Protein AF-A0A537IFJ7-F1 (afdb_monomer_lite)

Foldseek 3Di:
DVVVVLVVQLVVQLVVVQVVQVVVPPVSVVVLQVQCVVVVHHSSCCSVPVVVSVVSCVVPPD

Secondary structure (DSSP, 8-state):
-HHHHHHHHHHHHHHHHHHHHHHH-HHHHHHHHHHHHHTT--GGGTTTSHHHHHHHHHHHH-

pLDDT: mean 92.25, std 6.22, range [63.0, 96.88]

Radius of gyration: 12.13 Å; chains: 1; bounding box: 27×20×34 Å

Structure (mmCIF, N/CA/C/O backbone):
data_AF-A0A537IFJ7-F1
#
_entry.id   AF-A0A537IFJ7-F1
#
loop_
_atom_site.group_PDB
_atom_site.id
_atom_site.type_symbol
_atom_site.label_atom_id
_atom_site.label_alt_id
_atom_site.label_comp_id
_atom_site.label_asym_id
_atom_site.label_entity_id
_atom_site.label_seq_id
_atom_site.pdbx_PDB_ins_code
_atom_site.Cartn_x
_atom_site.Cartn_y
_atom_site.Cartn_z
_atom_site.occupancy
_atom_site.B_iso_or_equiv
_atom_site.auth_seq_id
_atom_site.auth_comp_id
_atom_site.auth_asym_id
_atom_site.auth_atom_id
_atom_site.pdbx_PDB_model_num
ATOM 1 N N . MET A 1 1 ? 13.549 -7.329 -20.705 1.00 63.00 1 MET A N 1
ATOM 2 C CA . MET A 1 1 ? 13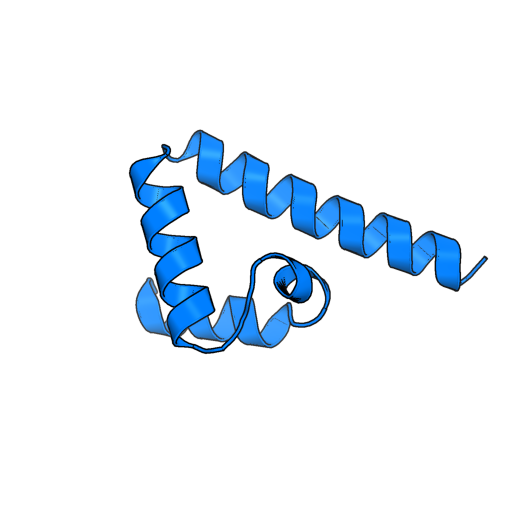.583 -5.893 -20.333 1.00 63.00 1 MET A CA 1
ATOM 3 C C . MET A 1 1 ? 12.240 -5.382 -19.823 1.00 63.00 1 MET A C 1
ATOM 5 O O . MET A 1 1 ? 12.209 -4.942 -18.686 1.00 63.00 1 MET A O 1
ATOM 9 N N . ARG A 1 2 ? 11.130 -5.498 -20.574 1.00 70.25 2 ARG A N 1
ATOM 10 C CA . ARG A 1 2 ? 9.793 -5.068 -20.099 1.00 70.25 2 ARG A CA 1
ATOM 11 C C . ARG A 1 2 ? 9.402 -5.674 -18.740 1.00 70.25 2 ARG A C 1
ATOM 13 O O . ARG A 1 2 ? 8.967 -4.942 -17.868 1.00 70.25 2 ARG A O 1
ATOM 20 N N . ALA A 1 3 ? 9.641 -6.970 -18.538 1.00 80.69 3 ALA A N 1
ATOM 21 C CA . ALA A 1 3 ? 9.371 -7.640 -17.260 1.00 80.69 3 ALA A CA 1
ATOM 22 C C . ALA A 1 3 ? 10.223 -7.110 -16.089 1.00 80.69 3 ALA A C 1
ATOM 24 O O . ALA A 1 3 ? 9.714 -6.967 -14.987 1.00 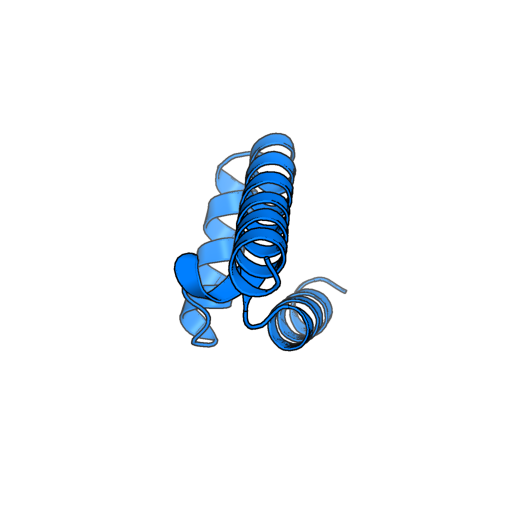80.69 3 ALA A O 1
ATOM 25 N N . ALA A 1 4 ? 11.493 -6.764 -16.336 1.00 87.88 4 ALA A N 1
ATOM 26 C CA . ALA A 1 4 ? 12.369 -6.209 -15.304 1.00 87.88 4 ALA A CA 1
ATOM 27 C C . ALA A 1 4 ? 11.897 -4.816 -14.867 1.00 87.88 4 ALA A C 1
ATOM 29 O O . ALA A 1 4 ? 11.816 -4.549 -13.679 1.00 87.88 4 ALA A O 1
ATOM 30 N N . LEU A 1 5 ? 11.503 -3.965 -15.822 1.00 89.81 5 LEU A N 1
ATOM 31 C CA . LEU A 1 5 ? 10.952 -2.640 -15.521 1.00 89.81 5 LEU A CA 1
ATOM 32 C C . LEU A 1 5 ? 9.633 -2.723 -14.744 1.00 89.81 5 LEU A C 1
ATOM 34 O O . LEU A 1 5 ? 9.443 -1.960 -13.804 1.00 89.81 5 LEU A O 1
ATOM 38 N N . VAL A 1 6 ? 8.744 -3.652 -15.115 1.00 89.56 6 VAL A N 1
ATOM 39 C CA . VAL A 1 6 ? 7.479 -3.873 -14.393 1.00 89.56 6 VAL A CA 1
ATOM 40 C C . VAL A 1 6 ? 7.745 -4.350 -12.965 1.00 89.56 6 VAL A C 1
ATOM 42 O O . VAL A 1 6 ? 7.173 -3.783 -12.044 1.00 89.56 6 VAL A O 1
ATOM 45 N N . SER A 1 7 ? 8.650 -5.315 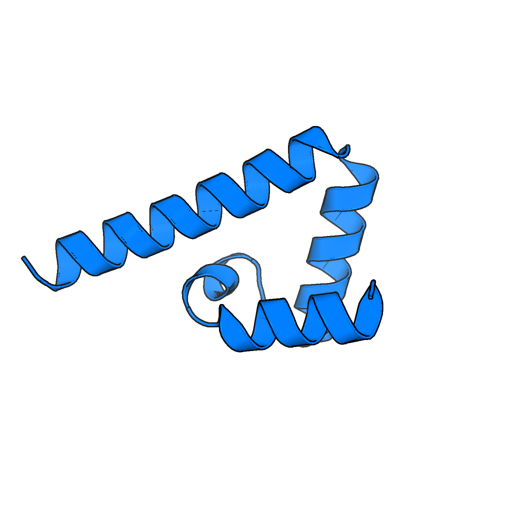-12.770 1.00 90.62 7 SER A N 1
ATOM 46 C CA . SER A 1 7 ? 9.047 -5.771 -11.429 1.00 90.62 7 SER A CA 1
ATOM 47 C C . SER A 1 7 ? 9.606 -4.619 -10.600 1.00 90.62 7 SER A C 1
ATOM 49 O O . SER A 1 7 ? 9.100 -4.350 -9.522 1.00 90.62 7 SER A O 1
ATOM 51 N N . THR A 1 8 ? 10.580 -3.870 -11.131 1.00 94.12 8 THR A N 1
ATOM 52 C CA . THR A 1 8 ? 11.174 -2.729 -10.420 1.00 94.12 8 THR A CA 1
ATOM 53 C C . THR A 1 8 ? 10.132 -1.676 -10.056 1.00 94.12 8 THR A C 1
ATOM 55 O O . THR A 1 8 ? 10.185 -1.117 -8.963 1.00 94.12 8 THR A O 1
ATOM 58 N N . PHE A 1 9 ? 9.173 -1.404 -10.943 1.00 91.94 9 PHE A N 1
ATOM 59 C CA . PHE A 1 9 ? 8.070 -0.496 -10.648 1.00 91.94 9 PHE A CA 1
ATOM 60 C C . PHE A 1 9 ? 7.198 -1.022 -9.502 1.00 91.94 9 PHE A C 1
ATOM 62 O O . PHE A 1 9 ? 6.961 -0.290 -8.544 1.00 91.94 9 PHE A O 1
ATOM 69 N N . GLN A 1 10 ? 6.773 -2.287 -9.562 1.00 92.94 10 GLN A N 1
ATOM 70 C CA . GLN A 1 10 ? 5.949 -2.895 -8.517 1.00 92.94 10 GLN A CA 1
ATOM 71 C C . GLN A 1 10 ? 6.672 -2.942 -7.165 1.00 92.94 10 GLN A C 1
ATOM 73 O O . GLN A 1 10 ? 6.087 -2.573 -6.149 1.00 92.94 10 GLN A O 1
ATOM 78 N N . ASP A 1 11 ? 7.956 -3.297 -7.154 1.00 93.69 11 ASP A N 1
ATOM 79 C CA . ASP A 1 11 ? 8.792 -3.302 -5.951 1.00 93.69 11 ASP A CA 1
ATOM 80 C C . ASP A 1 11 ? 8.918 -1.893 -5.352 1.00 93.69 11 ASP A C 1
ATOM 82 O O . ASP A 1 11 ? 8.814 -1.712 -4.138 1.00 93.69 11 ASP A O 1
ATOM 86 N N . THR A 1 12 ? 9.082 -0.877 -6.207 1.00 95.31 12 THR A N 1
ATOM 87 C CA . THR A 1 12 ? 9.163 0.529 -5.784 1.00 95.31 12 THR A CA 1
ATOM 88 C C . THR A 1 12 ? 7.850 0.995 -5.162 1.00 95.31 12 THR A C 1
ATOM 90 O O . THR A 1 12 ? 7.868 1.618 -4.102 1.00 95.31 12 THR A O 1
ATOM 93 N N . VAL A 1 13 ? 6.707 0.681 -5.782 1.00 94.38 13 VAL A N 1
ATOM 94 C CA . VAL A 1 13 ? 5.383 1.036 -5.246 1.00 94.38 13 VAL A CA 1
ATOM 95 C C . VAL A 1 13 ? 5.165 0.380 -3.886 1.00 94.38 13 VAL A C 1
ATOM 97 O O . VAL A 1 13 ? 4.823 1.078 -2.933 1.00 94.38 13 VAL A O 1
ATOM 100 N N . SER A 1 14 ? 5.433 -0.922 -3.769 1.00 93.94 14 SER A N 1
ATOM 101 C CA . SER A 1 14 ? 5.316 -1.660 -2.506 1.00 93.94 14 SER A CA 1
ATOM 102 C C . SER A 1 14 ? 6.191 -1.056 -1.410 1.00 93.94 14 SER A C 1
ATOM 104 O O . SER A 1 14 ? 5.722 -0.816 -0.296 1.00 93.94 14 SER A O 1
ATOM 106 N N . TYR A 1 15 ? 7.453 -0.756 -1.729 1.00 95.06 15 TYR A N 1
ATOM 107 C CA . TYR A 1 15 ? 8.385 -0.149 -0.784 1.00 95.06 15 TYR A CA 1
ATOM 108 C C . TYR A 1 15 ? 7.910 1.230 -0.317 1.00 95.06 15 TYR A C 1
ATOM 110 O O . TYR A 1 15 ? 7.839 1.484 0.886 1.00 95.06 15 TYR A O 1
ATOM 118 N N . CYS A 1 16 ? 7.556 2.113 -1.253 1.00 95.31 16 CYS A N 1
ATOM 119 C CA . CYS A 1 16 ? 7.109 3.465 -0.933 1.00 95.31 16 CYS A CA 1
ATOM 120 C C . CYS A 1 16 ? 5.820 3.447 -0.108 1.00 95.31 16 CYS A C 1
ATOM 122 O O . CYS A 1 16 ? 5.726 4.174 0.881 1.00 95.31 16 CYS A O 1
ATOM 124 N N . PHE A 1 17 ? 4.854 2.600 -0.474 1.00 94.69 17 PHE A N 1
ATOM 125 C CA . PHE A 1 17 ? 3.587 2.477 0.242 1.00 94.69 17 PHE A CA 1
ATOM 126 C C . PHE A 1 17 ? 3.818 2.046 1.693 1.00 94.69 17 PHE A C 1
ATOM 128 O O . PHE A 1 17 ? 3.406 2.738 2.626 1.00 94.69 17 PHE A O 1
ATOM 135 N N . LYS A 1 18 ? 4.581 0.965 1.885 1.00 94.31 18 LYS A N 1
ATOM 136 C CA . LYS A 1 18 ? 4.932 0.450 3.208 1.00 94.31 18 LYS A CA 1
ATOM 137 C C . LYS A 1 18 ? 5.703 1.471 4.047 1.00 94.31 18 LYS A C 1
ATOM 139 O O . LYS A 1 18 ? 5.309 1.753 5.174 1.00 94.31 18 LYS A O 1
ATOM 144 N N . SER A 1 19 ? 6.774 2.049 3.501 1.00 95.69 19 SER A N 1
ATOM 145 C CA . SER A 1 19 ? 7.632 3.002 4.220 1.00 95.69 19 SER A CA 1
ATOM 146 C C . SER A 1 19 ? 6.875 4.271 4.635 1.00 95.69 19 SER A C 1
ATOM 148 O O . SER A 1 19 ? 7.062 4.782 5.744 1.00 95.69 19 SER A O 1
ATOM 150 N N . THR A 1 20 ? 5.963 4.751 3.783 1.00 95.06 20 THR A N 1
ATOM 151 C CA . THR A 1 20 ? 5.096 5.893 4.106 1.00 95.06 20 THR A CA 1
ATOM 152 C C . THR A 1 20 ? 4.178 5.559 5.280 1.00 95.06 20 THR A C 1
ATOM 154 O O . THR A 1 20 ? 4.144 6.307 6.256 1.00 95.06 20 THR A O 1
ATOM 157 N N . LEU A 1 21 ? 3.486 4.415 5.239 1.00 94.38 21 LEU A N 1
ATOM 158 C CA . LEU A 1 21 ? 2.605 3.989 6.330 1.00 94.38 21 LEU A CA 1
ATOM 159 C C . LEU A 1 21 ? 3.364 3.749 7.641 1.00 94.38 21 LEU A C 1
ATOM 161 O O . LEU A 1 21 ? 2.879 4.114 8.709 1.00 94.38 21 LEU A O 1
ATOM 165 N N . GLU A 1 22 ? 4.571 3.186 7.576 1.00 93.25 22 GLU A N 1
ATOM 166 C CA . GLU A 1 22 ? 5.441 3.021 8.746 1.00 93.25 22 GLU A CA 1
ATOM 167 C C . GLU A 1 22 ? 5.820 4.369 9.374 1.00 93.25 22 GLU A C 1
ATOM 169 O O . GLU A 1 22 ? 5.814 4.491 10.599 1.00 93.25 22 GLU A O 1
ATOM 174 N N . THR A 1 23 ? 6.063 5.399 8.557 1.00 95.25 23 THR A N 1
ATOM 175 C CA . THR A 1 23 ? 6.343 6.768 9.029 1.00 95.25 23 THR A CA 1
ATOM 176 C C . THR A 1 23 ? 5.133 7.400 9.727 1.00 95.25 23 THR A C 1
ATOM 178 O O . THR A 1 23 ? 5.297 8.195 10.650 1.00 95.25 23 THR A O 1
ATOM 181 N N . MET A 1 24 ? 3.913 7.025 9.332 1.00 93.38 24 MET A N 1
ATOM 182 C CA . MET A 1 24 ? 2.669 7.462 9.983 1.00 93.38 24 MET A CA 1
ATOM 183 C C . MET A 1 24 ? 2.382 6.716 11.300 1.00 93.38 24 MET A C 1
ATOM 185 O O . MET A 1 24 ? 1.512 7.132 12.066 1.00 93.38 24 MET A O 1
ATOM 189 N N . GLY A 1 25 ? 3.123 5.640 11.583 1.00 94.62 25 GLY A N 1
ATOM 190 C CA . GLY A 1 25 ? 3.013 4.825 12.789 1.00 94.62 25 GLY A CA 1
ATOM 191 C C . GLY A 1 25 ? 2.374 3.458 12.536 1.00 94.62 25 GLY A C 1
ATOM 192 O O . GLY A 1 25 ? 1.461 3.304 11.724 1.00 94.62 25 GLY A O 1
ATOM 193 N N . SER A 1 26 ? 2.826 2.449 13.288 1.00 91.06 26 SER A N 1
ATOM 194 C CA . SER A 1 26 ? 2.412 1.049 13.106 1.00 91.06 26 SER A CA 1
ATOM 195 C C . SER A 1 26 ? 0.899 0.846 13.197 1.00 91.06 26 SER A C 1
ATOM 197 O O . SER A 1 26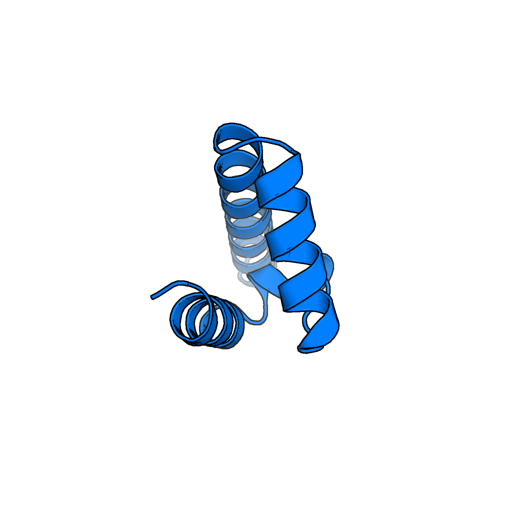 ? 0.349 0.083 12.414 1.00 91.06 26 SER A O 1
ATOM 199 N N . SER A 1 27 ? 0.207 1.574 14.078 1.00 94.00 27 SER A N 1
ATOM 200 C CA . SER A 1 27 ? -1.253 1.481 14.196 1.00 94.00 27 SER A CA 1
ATOM 201 C C . SER A 1 27 ? -1.979 1.971 12.939 1.00 94.00 27 SER A C 1
ATOM 203 O O . SER A 1 27 ? -2.981 1.381 12.549 1.00 94.00 27 SER A O 1
ATOM 205 N N . VAL A 1 28 ? -1.482 3.032 12.289 1.00 93.19 28 VAL A N 1
ATOM 206 C CA . VAL A 1 28 ? -2.063 3.543 11.034 1.00 93.19 28 VAL A CA 1
ATOM 207 C C . VAL A 1 28 ? -1.831 2.540 9.913 1.00 93.19 28 VAL A C 1
ATOM 209 O O . VAL A 1 28 ? -2.769 2.198 9.196 1.00 93.19 28 VAL A O 1
ATOM 212 N N . ARG A 1 29 ? -0.604 2.018 9.804 1.00 94.75 29 ARG A N 1
ATOM 213 C CA . ARG A 1 29 ? -0.254 0.965 8.847 1.00 94.75 29 ARG A CA 1
ATOM 214 C C . ARG A 1 29 ? -1.190 -0.238 8.965 1.00 94.75 29 ARG A C 1
ATOM 216 O O . ARG A 1 29 ? -1.754 -0.664 7.961 1.00 94.75 29 ARG A O 1
ATOM 223 N N . ASP A 1 30 ? -1.367 -0.756 10.177 1.00 95.25 30 ASP A N 1
ATOM 224 C CA . ASP A 1 30 ? -2.171 -1.955 10.413 1.00 95.25 30 ASP A CA 1
ATOM 225 C C . ASP A 1 30 ? -3.644 -1.704 10.054 1.00 95.25 30 ASP A C 1
ATOM 227 O O . ASP A 1 30 ? -4.251 -2.528 9.378 1.00 95.25 30 ASP A O 1
ATOM 231 N N . VAL A 1 31 ? -4.196 -0.531 10.395 1.00 95.06 31 VAL A N 1
ATOM 232 C CA . VAL A 1 31 ? -5.566 -0.140 10.010 1.00 95.06 31 VAL A CA 1
ATOM 233 C C . VAL A 1 31 ? -5.734 -0.056 8.493 1.00 95.06 31 VAL A C 1
ATOM 235 O O . VAL A 1 31 ? -6.745 -0.525 7.967 1.00 95.06 31 VAL A O 1
ATOM 238 N N . VAL A 1 32 ? -4.768 0.529 7.780 1.00 95.50 32 VAL A N 1
ATOM 239 C CA . VAL A 1 32 ? -4.828 0.654 6.318 1.00 95.50 32 VAL A CA 1
ATOM 240 C C . VAL A 1 32 ? -4.767 -0.720 5.650 1.00 95.50 32 VAL A C 1
ATOM 242 O O . VAL A 1 32 ? -5.599 -1.009 4.789 1.00 95.50 32 VAL A O 1
ATOM 245 N N . TYR A 1 33 ? -3.842 -1.588 6.066 1.00 95.75 33 TYR A N 1
ATOM 246 C CA . TYR A 1 33 ? -3.742 -2.938 5.509 1.00 95.75 33 TYR A CA 1
ATOM 247 C C . TYR A 1 33 ? -4.963 -3.800 5.825 1.00 95.75 33 TYR A C 1
ATOM 249 O O . TYR A 1 33 ? -5.483 -4.454 4.921 1.00 95.75 33 TYR A O 1
ATOM 257 N N . ASP A 1 34 ? -5.481 -3.753 7.054 1.00 95.81 34 ASP A N 1
ATOM 258 C CA . ASP A 1 34 ? -6.724 -4.441 7.414 1.00 95.81 34 ASP A CA 1
ATOM 259 C C . ASP A 1 34 ? -7.892 -3.969 6.546 1.00 95.81 34 ASP A C 1
ATOM 261 O O . ASP A 1 34 ? -8.732 -4.769 6.126 1.00 95.81 34 ASP A O 1
ATOM 265 N N . HIS A 1 35 ? -7.962 -2.665 6.270 1.00 95.25 35 HIS A N 1
ATOM 266 C CA . HIS A 1 35 ? -9.025 -2.106 5.451 1.00 95.25 35 HIS A CA 1
ATOM 267 C C . HIS A 1 35 ? -8.935 -2.580 3.995 1.00 95.25 35 HIS A C 1
ATOM 269 O O . HIS A 1 35 ? -9.932 -3.048 3.441 1.00 95.25 35 HIS A O 1
ATOM 275 N N . LEU A 1 36 ? -7.746 -2.510 3.388 1.00 96.19 36 LEU A N 1
ATOM 276 C CA . LEU A 1 36 ? -7.503 -3.000 2.028 1.00 96.19 36 LEU A CA 1
ATOM 277 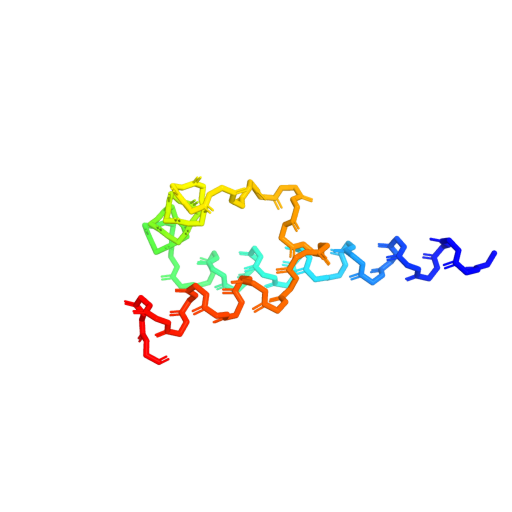C C . LEU A 1 36 ? -7.808 -4.498 1.913 1.00 96.19 36 LEU A C 1
ATOM 279 O O . LEU A 1 36 ? -8.519 -4.917 0.997 1.00 96.19 36 LEU A O 1
ATOM 283 N N . LEU A 1 37 ? -7.382 -5.292 2.898 1.00 96.88 37 LEU A N 1
ATOM 284 C CA . LEU A 1 37 ? -7.650 -6.725 2.937 1.00 96.88 37 LEU A CA 1
ATOM 285 C C . LEU A 1 37 ? -9.154 -7.024 2.991 1.00 96.88 37 LEU A C 1
ATOM 287 O O . LEU A 1 37 ? -9.639 -7.880 2.252 1.00 96.88 37 LEU A O 1
ATOM 291 N N . ARG A 1 38 ? -9.923 -6.285 3.802 1.00 96.06 38 ARG A N 1
ATOM 292 C CA . ARG A 1 38 ? -11.394 -6.413 3.868 1.00 96.06 38 ARG A CA 1
ATOM 293 C C . ARG A 1 38 ? -12.090 -6.039 2.559 1.00 96.06 38 ARG A C 1
ATOM 295 O O . ARG A 1 38 ? -13.208 -6.491 2.321 1.00 96.06 38 ARG A O 1
ATOM 302 N N . LYS A 1 39 ? -11.445 -5.231 1.716 1.00 95.25 39 LYS A N 1
ATOM 303 C CA . LYS A 1 39 ? -11.904 -4.878 0.365 1.00 95.25 39 LYS A CA 1
ATOM 304 C C . LYS A 1 39 ? -11.393 -5.841 -0.714 1.00 95.25 39 LYS A C 1
ATOM 306 O O . LYS A 1 39 ? -11.722 -5.655 -1.879 1.00 95.25 39 LYS A O 1
ATOM 311 N N . GLY A 1 40 ? -10.657 -6.887 -0.331 1.00 95.75 40 GLY A N 1
ATOM 312 C CA . GLY A 1 40 ? -10.149 -7.916 -1.238 1.00 95.75 40 GLY A CA 1
ATOM 313 C C . GLY A 1 40 ? -8.784 -7.603 -1.851 1.00 95.75 40 GLY A C 1
ATOM 314 O O . GLY A 1 40 ? -8.387 -8.280 -2.795 1.00 95.75 40 GLY A O 1
ATOM 315 N N . ILE A 1 41 ? -8.060 -6.610 -1.325 1.00 96.44 41 ILE A N 1
ATOM 316 C CA . ILE A 1 41 ? -6.735 -6.211 -1.810 1.00 96.44 41 ILE A CA 1
ATOM 317 C C . ILE A 1 41 ? -5.683 -6.636 -0.773 1.00 96.44 41 ILE A C 1
ATOM 319 O O . ILE A 1 41 ? -5.441 -5.909 0.193 1.00 96.44 41 ILE A O 1
ATOM 323 N N . PRO A 1 42 ? -5.066 -7.823 -0.915 1.00 95.56 42 PRO A N 1
ATOM 324 C CA . PRO A 1 42 ? -3.958 -8.219 -0.053 1.00 95.56 42 PRO A CA 1
ATOM 325 C C . PRO A 1 42 ? -2.710 -7.376 -0.352 1.00 95.56 42 PRO A C 1
ATOM 327 O O . PRO A 1 42 ? -2.543 -6.867 -1.460 1.00 95.56 42 PRO A O 1
ATOM 330 N N . GLU A 1 43 ? -1.795 -7.276 0.619 1.00 92.81 43 GLU A N 1
ATOM 331 C CA . GLU A 1 43 ? -0.582 -6.446 0.510 1.00 92.81 43 GLU A CA 1
ATOM 332 C C . GLU A 1 43 ? 0.248 -6.747 -0.751 1.00 92.81 43 GLU A C 1
ATOM 334 O O . GLU A 1 43 ? 0.749 -5.828 -1.394 1.00 92.81 43 GLU A O 1
ATOM 339 N N . SER A 1 44 ? 0.328 -8.017 -1.161 1.00 92.38 44 SER A N 1
ATOM 340 C CA . SER A 1 44 ? 1.056 -8.446 -2.364 1.00 92.38 44 SER A CA 1
ATOM 341 C C . SER A 1 44 ? 0.478 -7.908 -3.675 1.00 92.38 44 SER A C 1
ATOM 343 O O . SER A 1 44 ? 1.199 -7.815 -4.663 1.00 92.38 44 SER A O 1
ATOM 345 N N . GLU A 1 45 ? -0.810 -7.565 -3.697 1.00 94.25 45 GLU A N 1
ATOM 346 C CA . GLU A 1 45 ? -1.520 -7.119 -4.899 1.00 94.25 45 GLU A CA 1
ATOM 347 C C . GLU A 1 45 ? -1.651 -5.593 -4.985 1.00 94.25 45 GLU A C 1
ATOM 349 O O . GLU A 1 45 ? -2.027 -5.068 -6.032 1.00 94.25 45 GLU A O 1
ATOM 354 N N . ILE A 1 46 ? -1.293 -4.863 -3.923 1.00 93.94 46 ILE A N 1
ATOM 355 C CA . ILE A 1 46 ? -1.270 -3.391 -3.894 1.00 93.94 46 ILE A CA 1
ATOM 356 C C . ILE A 1 46 ? -0.563 -2.778 -5.117 1.00 93.94 46 ILE A C 1
ATOM 358 O O . ILE A 1 46 ? -1.154 -1.902 -5.752 1.00 93.94 46 ILE A O 1
ATOM 362 N N . PRO A 1 47 ? 0.655 -3.205 -5.512 1.00 93.19 47 PRO A N 1
ATOM 363 C CA . PRO A 1 47 ? 1.328 -2.609 -6.666 1.00 93.19 47 PRO A CA 1
ATOM 364 C C . PRO A 1 47 ? 0.673 -2.959 -8.013 1.00 93.19 47 PRO A C 1
ATOM 366 O O . PRO A 1 47 ? 0.930 -2.281 -9.007 1.00 93.19 47 PRO A O 1
ATOM 369 N N . ALA A 1 48 ? -0.141 -4.017 -8.074 1.00 91.75 48 ALA A N 1
ATOM 370 C CA . ALA A 1 48 ? -0.856 -4.433 -9.278 1.00 91.75 48 ALA A CA 1
ATOM 371 C C . ALA A 1 48 ? -2.238 -3.768 -9.406 1.00 91.75 48 ALA A C 1
ATOM 373 O O . ALA A 1 48 ? -2.705 -3.555 -10.522 1.00 91.75 48 ALA A O 1
ATOM 374 N N . GLN A 1 49 ? -2.861 -3.405 -8.281 1.00 93.50 49 GLN A N 1
ATOM 375 C CA . GLN A 1 49 ? -4.207 -2.827 -8.185 1.00 93.50 49 GLN A CA 1
ATOM 376 C C . GLN A 1 49 ? -4.176 -1.358 -7.729 1.00 93.50 49 GLN A C 1
ATOM 378 O O . GLN A 1 49 ? -4.980 -0.935 -6.902 1.00 93.50 49 GLN A O 1
ATOM 383 N N . PHE A 1 50 ? -3.225 -0.570 -8.239 1.00 89.38 50 PHE A N 1
ATOM 384 C CA . PHE A 1 50 ? -2.978 0.793 -7.752 1.00 89.38 50 PHE A CA 1
ATOM 385 C C . PHE A 1 50 ? -4.231 1.685 -7.773 1.00 89.38 50 PHE A C 1
ATOM 387 O O . PHE A 1 50 ? -4.537 2.335 -6.775 1.00 89.38 50 PHE A O 1
ATOM 394 N N . ASP A 1 51 ? -4.983 1.684 -8.876 1.00 93.06 51 ASP A N 1
ATOM 395 C CA . ASP A 1 51 ? -6.185 2.515 -9.013 1.00 93.06 51 ASP A CA 1
ATOM 396 C C . ASP A 1 51 ? -7.283 2.112 -8.013 1.00 93.06 51 ASP A C 1
ATOM 398 O O . ASP A 1 51 ? -7.921 2.976 -7.404 1.00 93.06 51 ASP A O 1
ATOM 402 N N . ASP A 1 52 ? -7.463 0.809 -7.781 1.00 95.25 52 ASP A N 1
ATOM 403 C CA . ASP A 1 52 ? -8.430 0.295 -6.807 1.00 95.25 52 ASP A CA 1
ATOM 404 C C . ASP A 1 52 ? -8.007 0.617 -5.369 1.00 95.25 52 ASP A C 1
ATOM 406 O O . ASP A 1 52 ? -8.845 0.999 -4.552 1.00 95.25 52 ASP A O 1
ATOM 410 N N . VAL A 1 53 ? -6.707 0.544 -5.061 1.00 95.00 53 VAL A N 1
ATOM 411 C CA . VAL A 1 53 ? -6.155 0.979 -3.768 1.00 95.00 53 VAL A CA 1
ATOM 412 C C . VAL A 1 53 ? -6.441 2.461 -3.545 1.00 95.00 53 VAL A C 1
ATOM 414 O O . VAL A 1 53 ? -6.986 2.820 -2.504 1.00 95.00 53 VAL A O 1
ATOM 417 N N . VAL A 1 54 ? -6.132 3.325 -4.518 1.00 93.75 54 VAL A N 1
ATOM 418 C CA . VAL A 1 54 ? -6.396 4.772 -4.421 1.00 93.75 54 VAL A CA 1
ATOM 419 C C . VAL A 1 54 ? -7.881 5.039 -4.197 1.00 93.75 54 VAL A C 1
ATOM 421 O O . VAL A 1 54 ? -8.235 5.834 -3.326 1.00 93.75 54 VAL A O 1
ATOM 424 N N . LYS A 1 55 ? -8.755 4.346 -4.933 1.00 95.38 55 LYS A N 1
ATOM 425 C CA . LYS A 1 55 ? -10.203 4.453 -4.760 1.00 95.38 55 LYS A CA 1
ATOM 426 C C . LYS A 1 55 ? -10.638 4.060 -3.347 1.00 95.38 55 LYS A C 1
ATOM 428 O O . LYS A 1 55 ? -11.350 4.827 -2.708 1.00 95.38 55 LYS A O 1
ATOM 433 N N . VAL A 1 56 ? -10.194 2.906 -2.844 1.00 94.94 56 VAL A N 1
ATOM 434 C CA . VAL A 1 56 ? -10.537 2.431 -1.494 1.00 94.94 56 VAL A CA 1
ATOM 435 C C . VAL A 1 56 ? -10.052 3.404 -0.422 1.00 94.94 56 VAL A C 1
ATOM 437 O O . VAL A 1 56 ? -10.791 3.688 0.522 1.00 94.94 56 VAL A O 1
ATOM 440 N N . LEU A 1 57 ? -8.832 3.925 -0.556 1.00 92.81 57 LEU A N 1
ATOM 441 C CA . LEU A 1 57 ? -8.277 4.879 0.400 1.00 92.81 57 LEU A CA 1
ATOM 442 C C . LEU A 1 57 ? -9.061 6.193 0.398 1.00 92.81 57 LEU A C 1
ATOM 444 O O . LEU A 1 57 ? -9.408 6.673 1.470 1.00 92.81 57 LEU A O 1
ATOM 448 N N . ASN A 1 58 ? -9.402 6.729 -0.774 1.00 93.75 58 ASN A N 1
ATOM 449 C CA . ASN A 1 58 ? -10.189 7.957 -0.901 1.00 93.75 58 ASN A CA 1
ATOM 450 C C . ASN A 1 58 ? -11.612 7.776 -0.331 1.00 93.75 58 ASN A C 1
ATOM 452 O O . ASN A 1 58 ? -12.056 8.553 0.507 1.00 93.75 58 ASN A O 1
ATOM 456 N N . GLU A 1 59 ? -12.294 6.672 -0.662 1.00 93.25 59 GLU A N 1
ATOM 457 C CA . GLU A 1 59 ? -13.620 6.351 -0.104 1.00 93.25 59 GLU A CA 1
ATOM 458 C C . GLU A 1 59 ? -13.619 6.206 1.429 1.00 93.25 59 GLU A C 1
ATOM 460 O O . GLU A 1 59 ? -14.649 6.418 2.071 1.00 93.25 59 GLU A O 1
ATOM 465 N N . SER A 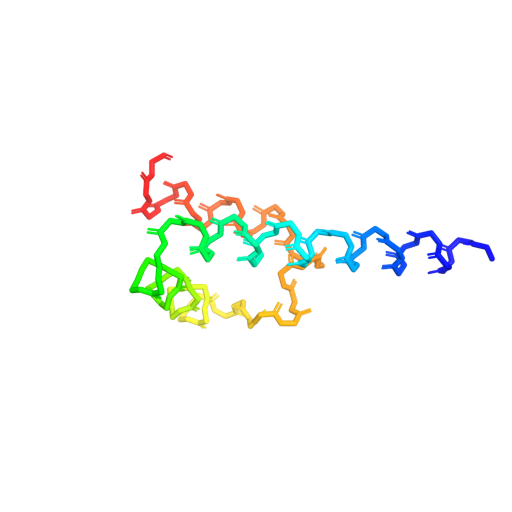1 60 ? -12.484 5.823 2.016 1.00 89.94 60 SER A N 1
ATOM 466 C CA . SER A 1 60 ? -12.371 5.527 3.450 1.00 89.94 60 SER A CA 1
ATOM 467 C C . SER A 1 60 ? -11.805 6.681 4.272 1.00 89.94 60 SER A C 1
ATOM 469 O O . SER A 1 60 ? -12.150 6.815 5.447 1.00 89.94 60 SER A O 1
ATOM 471 N N . PHE A 1 61 ? -10.921 7.483 3.679 1.00 84.56 61 PHE A N 1
ATOM 472 C CA . PHE A 1 61 ? -10.086 8.454 4.387 1.00 84.56 61 PHE A CA 1
ATOM 473 C C . PHE A 1 61 ? -10.096 9.869 3.776 1.00 84.56 61 PHE A C 1
ATOM 475 O O . PHE A 1 61 ? -9.601 10.778 4.445 1.00 84.56 61 PHE A O 1
ATOM 482 N N . GLY A 1 62 ? -10.719 10.081 2.605 1.00 69.81 62 GLY A N 1
ATOM 483 C CA . GLY A 1 62 ? -10.969 11.403 2.000 1.00 69.81 62 GLY A CA 1
ATOM 484 C C . GLY A 1 62 ? -10.092 11.781 0.810 1.00 69.81 62 GLY A C 1
ATOM 485 O O . GLY A 1 62 ? -8.896 11.413 0.793 1.00 69.81 62 GLY A O 1
#

Sequence (62 aa):
MRAALVSTFQDTVSYCFKSTLETMGSSVRDVVYDHLLRKGIPESEIPAQFDDVVKVLNESFG